Protein AF-A0A967LJY5-F1 (afdb_monomer)

pLDDT: mean 91.67, std 7.18, range [62.06, 96.12]

Solvent-accessible surface area (backbone atoms only — not comparable to full-atom values): 3539 Å² total; per-residue (Å²): 97,95,85,72,50,74,90,79,42,73,62,49,77,49,77,55,97,93,41,83,47,63,44,42,73,86,53,46,59,42,53,41,69,42,20,42,80,36,36,93,64,38,85,70,24,65,77,45,74,49,60,81,86,81,132

Nearest PDB structures (foldseek):
  3twk-assembly3_B  TM=5.830E-01  e=2.677E+00  Arabidopsis thaliana
  7kgb-assembly1_0  TM=5.198E-01  e=2.173E+00  Mycobacterium tuberculosis H37Rv

Mean predicted aligned error: 3.44 Å

Secondary structure (DSSP, 8-state):
-----TTTS--EEEEETTEEEEE-TTTHHHHHH-GGGGTTTSTTGGGPPPPPP--

Sequence (55 aa):
MCERTDQDIPLIQFRYQGADHAICPQHLPTLIHNPAALAGVLPGAEGLDPAAHQD

Radius of gyration: 11.61 Å; Cα contacts (8 Å, |Δi|>4): 64; chains: 1; bounding box: 30×22×29 Å

Structure (mmC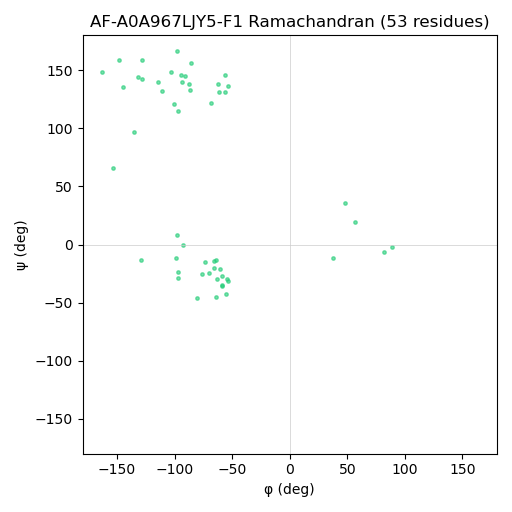IF, N/CA/C/O backbone):
data_AF-A0A967LJY5-F1
#
_entry.id   AF-A0A967LJY5-F1
#
loop_
_atom_site.group_PDB
_atom_site.id
_atom_site.type_symbol
_atom_site.label_atom_id
_atom_site.label_alt_id
_atom_site.label_comp_id
_atom_site.label_asym_id
_atom_site.label_entity_id
_atom_site.label_seq_id
_atom_site.pdbx_PDB_ins_code
_atom_site.Cartn_x
_atom_site.Cartn_y
_atom_site.Cartn_z
_atom_site.occupancy
_atom_site.B_iso_or_equiv
_atom_site.auth_seq_id
_atom_site.auth_comp_id
_atom_site.auth_asym_id
_atom_site.auth_atom_id
_atom_site.pdbx_PDB_model_num
ATOM 1 N N . MET A 1 1 ? -2.671 -1.675 7.311 1.00 66.38 1 MET A N 1
ATOM 2 C CA . MET A 1 1 ? -1.676 -0.624 6.995 1.00 66.38 1 MET A CA 1
ATOM 3 C C . MET A 1 1 ? -1.399 0.198 8.252 1.00 66.38 1 MET A C 1
ATOM 5 O O . MET A 1 1 ? -2.344 0.785 8.748 1.00 66.38 1 MET A O 1
ATOM 9 N N . CYS A 1 2 ? -0.156 0.187 8.757 1.00 75.19 2 CYS A N 1
ATOM 10 C CA . CYS A 1 2 ? 0.464 0.900 9.905 1.00 75.19 2 CYS A CA 1
ATOM 11 C C . CYS A 1 2 ? -0.289 1.159 11.236 1.00 75.19 2 CYS A C 1
ATOM 13 O O . CYS A 1 2 ? 0.374 1.539 12.193 1.00 75.19 2 CYS A O 1
ATOM 15 N N . GLU A 1 3 ? -1.608 0.958 11.324 1.00 80.81 3 GLU A N 1
ATOM 16 C CA . GLU A 1 3 ? -2.457 1.165 12.515 1.00 80.81 3 GLU A CA 1
ATOM 17 C C . GLU A 1 3 ? -2.400 2.587 13.101 1.00 80.81 3 GLU A C 1
ATOM 19 O O . GLU A 1 3 ? -2.769 2.818 14.248 1.00 80.81 3 GLU A O 1
ATOM 24 N N . ARG A 1 4 ? -1.957 3.563 12.300 1.00 88.31 4 ARG A N 1
ATOM 25 C CA . ARG A 1 4 ? -1.928 4.980 12.671 1.00 88.31 4 ARG A CA 1
ATOM 26 C C . ARG A 1 4 ? -3.178 5.687 12.185 1.00 88.31 4 ARG A C 1
ATOM 28 O O . ARG A 1 4 ? -3.690 5.383 11.106 1.00 88.31 4 ARG A O 1
ATOM 35 N N . THR A 1 5 ? -3.624 6.656 12.971 1.00 92.50 5 THR A N 1
ATOM 36 C CA . THR A 1 5 ? -4.740 7.529 12.617 1.00 92.50 5 THR A CA 1
ATOM 37 C C . THR A 1 5 ? -4.231 8.856 12.061 1.00 92.50 5 THR A C 1
ATOM 39 O O . THR A 1 5 ? -3.054 9.198 12.204 1.00 92.50 5 THR A O 1
ATOM 42 N N . ASP A 1 6 ? -5.129 9.625 11.451 1.00 93.44 6 ASP A N 1
ATOM 43 C CA . ASP A 1 6 ? -4.858 10.985 10.979 1.00 93.44 6 ASP A CA 1
ATOM 44 C C . ASP A 1 6 ? -4.567 11.982 12.119 1.00 93.44 6 ASP A C 1
ATOM 46 O O . ASP A 1 6 ? -4.031 13.059 11.869 1.00 93.44 6 ASP A O 1
ATOM 50 N N . GLN A 1 7 ? -4.859 11.612 13.371 1.00 95.81 7 GLN A N 1
ATOM 51 C CA . GLN A 1 7 ? -4.479 12.379 14.562 1.00 95.81 7 GLN A CA 1
ATOM 52 C C . GLN A 1 7 ? -2.993 12.224 14.912 1.00 95.81 7 GLN A C 1
ATOM 54 O O . GLN A 1 7 ? -2.411 13.108 15.539 1.00 95.81 7 GLN A O 1
ATOM 59 N N . ASP A 1 8 ? -2.366 11.115 14.507 1.00 94.19 8 ASP A N 1
ATOM 60 C CA . ASP A 1 8 ? -0.979 10.803 14.863 1.00 94.19 8 ASP A CA 1
ATOM 61 C C . ASP A 1 8 ? 0.019 11.191 13.768 1.00 94.19 8 ASP A C 1
ATOM 63 O O . ASP A 1 8 ? 1.205 11.394 14.043 1.00 94.19 8 ASP A O 1
ATOM 67 N N . ILE A 1 9 ? -0.427 11.179 12.509 1.00 94.75 9 ILE A N 1
ATOM 68 C CA . ILE A 1 9 ? 0.403 11.393 11.324 1.00 94.75 9 ILE A CA 1
ATOM 69 C C . ILE A 1 9 ? -0.476 11.727 10.105 1.00 94.75 9 ILE A C 1
ATOM 71 O O . ILE A 1 9 ? -1.574 11.183 9.999 1.00 94.75 9 ILE A O 1
ATOM 75 N N . PRO A 1 10 ? -0.021 12.548 9.135 1.00 95.06 10 PRO A N 1
ATOM 76 C CA . PRO A 1 10 ? -0.705 12.649 7.848 1.00 95.06 10 PRO A CA 1
ATOM 77 C C . PRO A 1 10 ? -0.899 11.274 7.199 1.00 95.06 10 PRO A C 1
ATOM 79 O O . PRO A 1 10 ? 0.024 10.459 7.147 1.00 95.06 10 PRO A O 1
ATOM 82 N N . LEU A 1 11 ? -2.093 11.050 6.657 1.00 96.12 11 LEU A N 1
ATOM 83 C CA . LEU A 1 11 ? -2.436 9.874 5.866 1.00 96.12 11 LEU A CA 1
ATOM 84 C C . LEU A 1 11 ? -2.734 10.288 4.426 1.00 96.12 11 LEU A C 1
ATOM 86 O O . LEU A 1 11 ? -3.379 11.305 4.176 1.00 96.12 11 LEU A O 1
ATOM 90 N N . ILE A 1 12 ? -2.276 9.481 3.476 1.00 95.50 12 ILE A N 1
ATOM 91 C CA . ILE A 1 12 ? -2.550 9.638 2.049 1.00 95.50 12 ILE A CA 1
ATOM 92 C C . ILE A 1 12 ? -3.653 8.651 1.691 1.00 95.50 12 ILE A C 1
ATOM 94 O O . ILE A 1 12 ? -3.488 7.443 1.877 1.00 95.50 12 ILE A O 1
ATOM 98 N N . GLN A 1 13 ? -4.773 9.167 1.191 1.00 95.19 13 GLN A N 1
ATOM 99 C CA . GLN A 1 13 ? -5.894 8.348 0.736 1.00 95.19 13 GLN A CA 1
ATOM 100 C C . GLN A 1 13 ? -5.708 7.954 -0.730 1.00 95.19 13 GLN A C 1
ATOM 102 O O . GLN A 1 13 ? -5.301 8.774 -1.554 1.00 95.19 13 GLN A O 1
ATOM 107 N N . PHE A 1 14 ? -6.020 6.704 -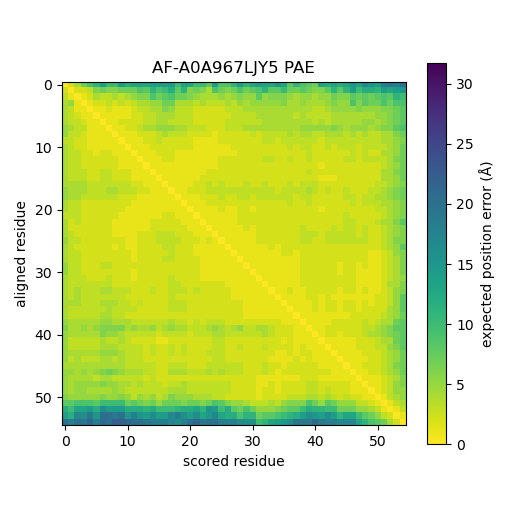1.057 1.00 94.69 14 PHE A N 1
ATOM 108 C CA . PHE A 1 14 ? -6.000 6.190 -2.423 1.00 94.69 14 PHE A CA 1
ATOM 109 C C . PHE A 1 14 ? -7.071 5.117 -2.603 1.00 94.69 14 PHE A C 1
ATOM 111 O O . PHE A 1 14 ? -7.518 4.498 -1.638 1.00 94.69 14 PHE A O 1
ATOM 118 N N . ARG A 1 15 ? -7.470 4.883 -3.854 1.00 95.81 15 ARG A N 1
ATOM 119 C CA . ARG A 1 15 ? -8.473 3.876 -4.197 1.00 95.81 15 ARG A CA 1
ATOM 120 C C . ARG A 1 15 ? -7.832 2.718 -4.942 1.00 95.81 15 ARG A C 1
ATOM 122 O O . ARG A 1 15 ? -7.095 2.933 -5.900 1.00 95.81 15 ARG A O 1
ATOM 129 N N . TYR A 1 16 ? -8.144 1.497 -4.527 1.00 94.81 16 TYR A N 1
ATOM 130 C CA . TYR A 1 16 ? -7.669 0.277 -5.171 1.00 94.81 16 TYR A CA 1
ATOM 131 C C . TYR A 1 16 ? -8.756 -0.798 -5.104 1.00 94.81 16 TYR A C 1
ATOM 133 O O . TYR A 1 16 ? -9.445 -0.927 -4.099 1.00 94.81 16 TYR A O 1
ATOM 141 N N . GLN A 1 17 ? -8.982 -1.507 -6.215 1.00 94.75 17 GLN A N 1
ATOM 142 C CA . GLN A 1 17 ? -10.032 -2.534 -6.346 1.00 94.75 17 GLN A CA 1
ATOM 143 C C . GLN A 1 17 ? -11.428 -2.104 -5.839 1.00 94.75 17 GLN A C 1
ATOM 145 O O . GLN A 1 17 ? -12.191 -2.892 -5.290 1.00 94.75 17 GLN A O 1
ATOM 150 N N . GLY A 1 18 ? -11.782 -0.829 -6.027 1.00 96.12 18 GLY A N 1
ATOM 151 C CA . GLY A 1 18 ? -13.083 -0.288 -5.626 1.00 96.12 18 GLY A CA 1
ATOM 152 C C . GLY A 1 18 ? -13.203 0.108 -4.150 1.00 96.12 18 GLY A C 1
ATOM 153 O O . GLY A 1 18 ? -14.199 0.754 -3.821 1.00 96.12 18 GLY A O 1
ATOM 154 N N . ALA A 1 19 ? -12.198 -0.170 -3.316 1.00 93.81 19 ALA A N 1
ATOM 155 C CA . ALA A 1 19 ? -12.143 0.202 -1.905 1.00 93.81 19 ALA A CA 1
ATOM 156 C C . ALA A 1 19 ? -11.220 1.404 -1.653 1.00 93.81 1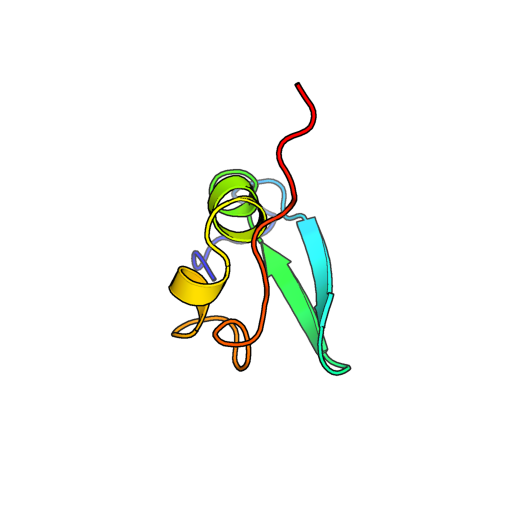9 ALA A C 1
ATOM 158 O O . ALA A 1 19 ? -10.223 1.605 -2.355 1.00 93.81 19 ALA A O 1
ATOM 159 N N . ASP A 1 20 ? -11.569 2.195 -0.639 1.00 94.62 20 ASP A N 1
ATOM 160 C CA . ASP A 1 20 ? -10.740 3.294 -0.159 1.00 94.62 20 ASP A CA 1
ATOM 161 C C . ASP A 1 20 ? -9.736 2.772 0.871 1.00 94.62 20 ASP A C 1
ATOM 163 O O . ASP A 1 20 ? -10.074 2.034 1.800 1.00 94.62 20 ASP A O 1
ATOM 167 N N . HIS A 1 21 ? -8.484 3.173 0.697 1.00 93.31 21 HIS A N 1
ATOM 168 C CA . HIS A 1 21 ? -7.370 2.811 1.552 1.00 93.31 21 HIS A CA 1
ATOM 169 C C . HIS A 1 21 ? -6.618 4.062 1.994 1.00 93.31 21 HIS A C 1
ATOM 171 O O . HIS A 1 21 ? -6.661 5.112 1.351 1.00 93.31 21 HIS A O 1
ATOM 177 N N . ALA A 1 22 ? -5.882 3.926 3.091 1.00 94.31 22 ALA A N 1
ATOM 178 C CA . ALA A 1 22 ? -4.989 4.955 3.591 1.00 94.31 22 ALA A CA 1
ATOM 179 C C . ALA A 1 22 ? -3.598 4.367 3.828 1.00 94.31 22 ALA A C 1
ATOM 181 O O . ALA A 1 22 ? -3.469 3.231 4.288 1.00 94.31 22 ALA A O 1
ATOM 182 N N . ILE A 1 23 ? -2.564 5.151 3.530 1.00 93.75 23 ILE A N 1
ATOM 183 C CA . ILE A 1 23 ? -1.158 4.832 3.794 1.00 93.75 23 ILE A CA 1
ATOM 184 C C . ILE A 1 23 ? -0.470 6.020 4.458 1.00 93.75 23 ILE A C 1
ATOM 186 O O . ILE A 1 23 ? -0.770 7.171 4.147 1.00 93.75 23 ILE A O 1
ATOM 190 N N . CYS A 1 24 ? 0.458 5.761 5.375 1.00 94.69 24 CYS A N 1
ATOM 191 C CA . CYS A 1 24 ? 1.273 6.830 5.939 1.00 94.69 24 CYS A CA 1
ATOM 192 C C . CYS A 1 24 ? 2.500 7.117 5.048 1.00 94.69 24 CYS A C 1
ATOM 194 O O . CYS A 1 24 ? 2.969 6.220 4.337 1.00 94.69 24 CYS A O 1
ATOM 196 N N . PRO A 1 25 ? 3.081 8.328 5.113 1.00 93.94 25 PRO A N 1
ATOM 197 C CA . PRO A 1 25 ? 4.240 8.702 4.309 1.00 93.94 25 PRO A CA 1
ATOM 198 C C . PRO A 1 25 ? 5.437 7.752 4.417 1.00 93.94 25 PRO A C 1
ATOM 200 O O . PRO A 1 25 ? 6.143 7.570 3.438 1.00 93.94 25 PRO A O 1
ATOM 203 N N . GLN A 1 26 ? 5.662 7.105 5.565 1.00 92.50 26 GLN A N 1
ATOM 204 C CA . GLN A 1 26 ? 6.784 6.172 5.750 1.00 92.50 26 GLN A CA 1
ATOM 205 C C . GLN A 1 26 ? 6.617 4.867 4.966 1.00 92.50 26 GLN A C 1
ATOM 207 O O . GLN A 1 26 ? 7.615 4.231 4.645 1.00 92.50 26 GLN A O 1
ATOM 212 N N . HIS A 1 27 ? 5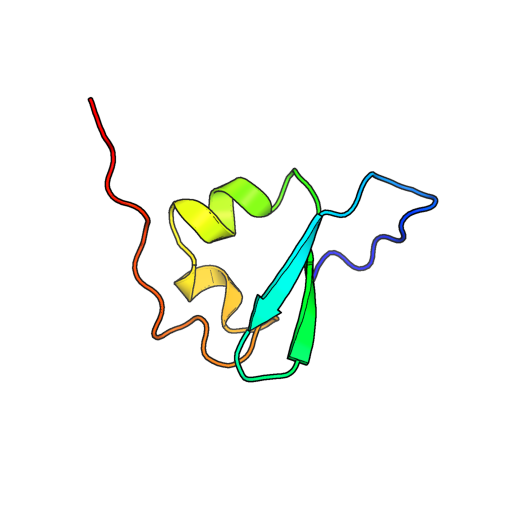.382 4.470 4.649 1.00 92.12 27 HIS A N 1
ATOM 213 C CA . HIS A 1 27 ? 5.099 3.260 3.869 1.00 92.12 27 HIS A CA 1
ATOM 214 C C . HIS A 1 27 ? 4.845 3.556 2.387 1.00 92.12 27 HIS A C 1
ATOM 216 O O . HIS A 1 27 ? 4.858 2.635 1.571 1.00 92.12 27 HIS A O 1
ATOM 222 N N . LEU A 1 28 ? 4.663 4.826 2.011 1.00 94.62 28 LEU A N 1
ATOM 223 C CA . LEU A 1 28 ? 4.547 5.220 0.608 1.00 94.62 28 LEU A CA 1
ATOM 224 C C . LEU A 1 28 ? 5.758 4.765 -0.239 1.00 94.62 28 LEU A C 1
ATOM 226 O O . LEU A 1 28 ? 5.526 4.213 -1.311 1.00 94.62 28 LEU A O 1
ATOM 230 N N . PRO A 1 29 ? 7.025 4.881 0.215 1.00 95.31 29 PRO A N 1
ATOM 231 C CA . PRO A 1 29 ? 8.163 4.3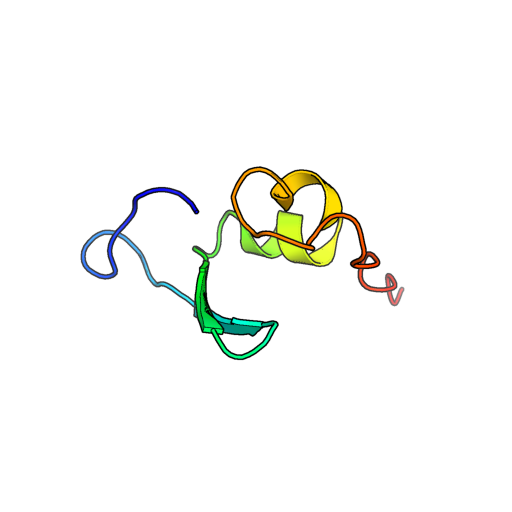49 -0.534 1.00 95.31 29 PRO A CA 1
ATOM 232 C C . PRO A 1 29 ? 8.070 2.843 -0.783 1.00 95.31 29 P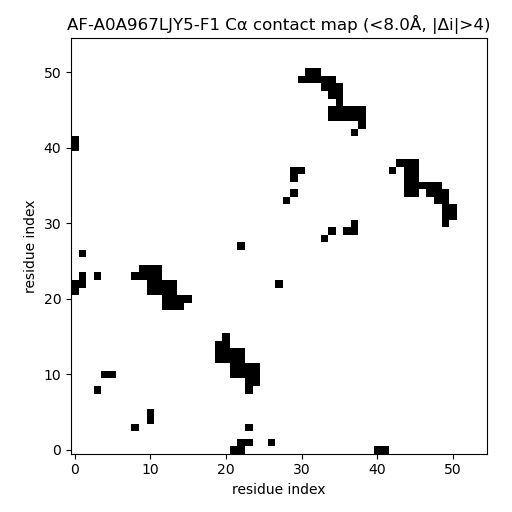RO A C 1
ATOM 234 O O . PRO A 1 29 ? 8.447 2.379 -1.853 1.00 95.31 29 PRO A O 1
ATOM 237 N N . THR A 1 30 ? 7.533 2.071 0.168 1.00 94.75 30 THR A N 1
ATOM 238 C CA . THR A 1 30 ? 7.301 0.634 -0.029 1.00 94.75 30 THR A CA 1
ATOM 239 C C . THR A 1 30 ? 6.275 0.400 -1.129 1.00 94.75 30 THR A C 1
ATOM 241 O O . THR A 1 30 ? 6.525 -0.410 -2.011 1.00 94.75 30 THR A O 1
ATOM 244 N N . LEU A 1 31 ? 5.168 1.149 -1.133 1.00 94.81 31 LEU A N 1
ATOM 245 C CA . LEU A 1 31 ? 4.166 1.071 -2.199 1.00 94.81 31 LEU A CA 1
ATOM 246 C C . LEU A 1 31 ? 4.755 1.404 -3.583 1.00 94.81 31 LEU A C 1
ATOM 248 O O . LEU A 1 31 ? 4.350 0.807 -4.570 1.00 94.81 31 LEU A O 1
ATOM 252 N N . ILE A 1 32 ? 5.714 2.328 -3.662 1.00 95.31 32 ILE A N 1
ATOM 253 C CA . ILE A 1 32 ? 6.330 2.751 -4.929 1.00 95.31 32 ILE A CA 1
ATOM 254 C C . ILE A 1 32 ? 7.410 1.763 -5.397 1.00 95.31 32 ILE A C 1
ATOM 256 O O . ILE A 1 32 ? 7.432 1.397 -6.569 1.00 95.31 32 ILE A O 1
ATOM 260 N N . HIS A 1 33 ? 8.310 1.329 -4.510 1.00 95.88 33 HIS A N 1
ATOM 261 C CA . HIS A 1 33 ? 9.501 0.552 -4.887 1.00 95.88 33 HIS A CA 1
ATOM 262 C C . HIS A 1 33 ? 9.341 -0.967 -4.732 1.00 95.88 33 HIS A C 1
ATOM 264 O O . HIS A 1 33 ? 10.076 -1.721 -5.363 1.00 95.88 33 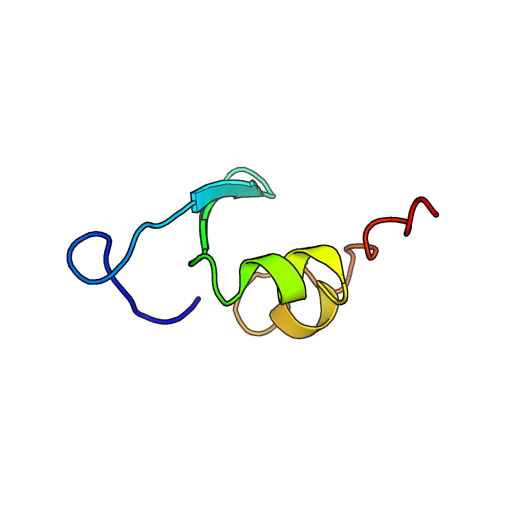HIS A O 1
ATOM 270 N N . ASN A 1 34 ? 8.427 -1.436 -3.878 1.00 95.62 34 ASN A N 1
ATOM 271 C CA . ASN A 1 34 ? 8.185 -2.861 -3.639 1.00 95.62 34 ASN A CA 1
ATOM 272 C C . ASN A 1 34 ? 6.737 -3.118 -3.164 1.00 95.62 34 ASN A C 1
ATOM 274 O O . ASN A 1 34 ? 6.521 -3.520 -2.013 1.00 95.62 34 ASN A O 1
ATOM 278 N N . PRO A 1 35 ? 5.726 -2.872 -4.016 1.00 94.81 35 PRO A N 1
ATOM 279 C CA . PRO A 1 35 ? 4.325 -2.987 -3.615 1.00 94.81 35 PRO A CA 1
ATOM 280 C C . PRO A 1 35 ? 3.925 -4.413 -3.213 1.00 94.81 35 PRO A C 1
ATOM 282 O O . PRO A 1 35 ? 3.106 -4.571 -2.309 1.00 94.81 35 PRO A O 1
ATOM 285 N N . ALA A 1 36 ? 4.549 -5.448 -3.786 1.00 95.12 36 ALA A N 1
ATOM 286 C CA . ALA A 1 36 ? 4.284 -6.845 -3.434 1.00 95.12 36 ALA A CA 1
ATOM 287 C C . ALA A 1 36 ? 4.531 -7.157 -1.944 1.00 95.12 36 ALA A C 1
ATOM 289 O O . ALA A 1 36 ? 3.857 -8.014 -1.371 1.00 95.12 36 ALA A O 1
ATOM 290 N N . ALA A 1 37 ? 5.423 -6.416 -1.270 1.00 94.06 37 ALA A N 1
ATOM 291 C CA . ALA A 1 37 ? 5.639 -6.540 0.175 1.00 94.06 37 ALA A CA 1
ATOM 292 C C . ALA A 1 37 ? 4.409 -6.149 1.020 1.00 94.06 37 ALA A C 1
ATOM 294 O O . ALA A 1 37 ? 4.363 -6.439 2.216 1.00 94.06 37 ALA A O 1
ATOM 295 N N . LEU A 1 38 ? 3.406 -5.505 0.418 1.00 93.31 38 LEU A N 1
ATOM 296 C CA . LEU A 1 38 ? 2.172 -5.094 1.080 1.00 93.31 38 LEU A CA 1
ATOM 297 C C . LEU A 1 38 ? 1.043 -6.128 0.967 1.00 93.31 38 LEU A C 1
ATOM 299 O O . LEU A 1 38 ? -0.010 -5.888 1.549 1.00 93.31 38 LEU A O 1
ATOM 303 N N . ALA A 1 39 ? 1.232 -7.277 0.306 1.00 91.62 39 ALA A N 1
ATOM 304 C CA . ALA A 1 39 ? 0.169 -8.273 0.087 1.00 91.62 39 ALA A CA 1
ATOM 305 C C . ALA A 1 39 ? -0.529 -8.744 1.384 1.00 91.62 39 ALA A C 1
ATOM 307 O O . ALA A 1 39 ? -1.721 -9.041 1.389 1.00 91.62 39 ALA A O 1
ATOM 308 N N . GLY A 1 40 ? 0.186 -8.745 2.517 1.00 88.62 40 GLY A N 1
ATOM 309 C CA . GLY A 1 40 ? -0.385 -9.083 3.828 1.00 88.62 40 GLY A CA 1
ATOM 310 C C . GLY A 1 40 ? -1.305 -8.014 4.439 1.00 88.62 40 GLY A C 1
ATOM 311 O O . GLY A 1 40 ? -2.019 -8.303 5.394 1.00 88.62 40 GLY A O 1
ATOM 312 N N . VAL A 1 41 ? -1.292 -6.780 3.927 1.00 89.62 41 VAL A N 1
ATOM 313 C CA . VAL A 1 41 ? -2.072 -5.640 4.456 1.00 89.62 41 VAL A CA 1
ATOM 314 C C . VAL A 1 41 ? -2.898 -4.905 3.398 1.00 89.62 41 VAL A C 1
ATOM 316 O O . VAL A 1 41 ? -3.749 -4.091 3.76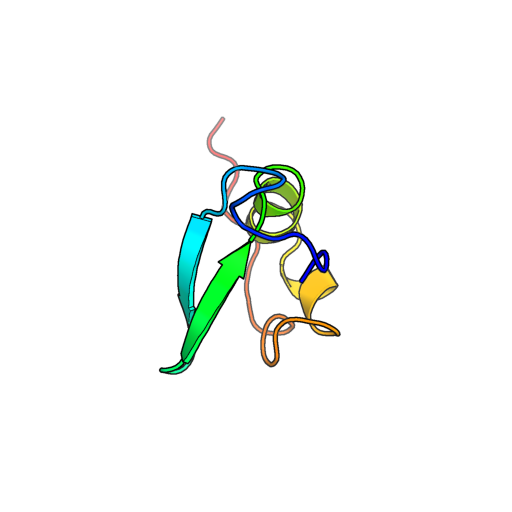0 1.00 89.62 41 VAL A O 1
ATOM 319 N N . LEU A 1 42 ? -2.641 -5.170 2.118 1.00 92.50 42 LEU A N 1
ATOM 320 C CA . LEU A 1 42 ? -3.341 -4.650 0.953 1.00 92.50 42 LEU A CA 1
ATOM 321 C C . LEU A 1 42 ? -3.587 -5.828 -0.009 1.00 92.50 42 LEU A C 1
ATOM 323 O O . LEU A 1 42 ? -2.677 -6.202 -0.750 1.00 92.50 42 LEU A O 1
ATOM 327 N N . PRO A 1 43 ? -4.783 -6.440 0.019 1.00 92.38 43 PRO A N 1
ATOM 328 C CA . PRO A 1 43 ? -5.099 -7.584 -0.833 1.00 92.38 43 PRO A CA 1
ATOM 329 C C . PRO A 1 43 ? -4.897 -7.267 -2.319 1.00 92.38 43 PRO A C 1
ATOM 331 O O . PRO A 1 43 ? -5.397 -6.248 -2.788 1.00 92.38 43 PRO A O 1
ATOM 334 N N . GLY A 1 44 ? -4.188 -8.130 -3.053 1.00 94.19 44 GLY A N 1
ATOM 335 C CA . GLY A 1 44 ? -3.892 -7.957 -4.479 1.00 94.19 44 GLY A CA 1
ATOM 336 C C . GLY A 1 44 ? -2.608 -7.178 -4.781 1.00 94.19 44 GLY A C 1
ATOM 337 O O . GLY A 1 44 ? -2.248 -7.033 -5.951 1.00 94.19 44 GLY A O 1
ATOM 338 N N . ALA A 1 45 ? -1.893 -6.694 -3.761 1.00 94.62 45 ALA A N 1
ATOM 339 C CA . ALA A 1 45 ? -0.643 -5.965 -3.963 1.00 94.62 45 ALA A CA 1
ATOM 340 C C . ALA A 1 45 ? 0.485 -6.830 -4.557 1.00 94.62 45 ALA A C 1
ATOM 342 O O . ALA A 1 45 ? 1.408 -6.291 -5.159 1.00 94.62 45 ALA A O 1
ATOM 343 N N . GLU A 1 46 ? 0.401 -8.158 -4.455 1.00 94.94 46 GLU A N 1
ATOM 344 C CA . GLU A 1 46 ? 1.297 -9.110 -5.120 1.00 94.94 46 GLU A CA 1
ATOM 345 C C . GLU A 1 46 ? 1.279 -9.011 -6.655 1.00 94.94 46 GLU A C 1
ATOM 347 O O . GLU A 1 46 ? 2.231 -9.442 -7.300 1.00 94.94 46 GLU A O 1
ATOM 352 N N . GLY A 1 47 ? 0.213 -8.447 -7.234 1.00 95.06 47 GL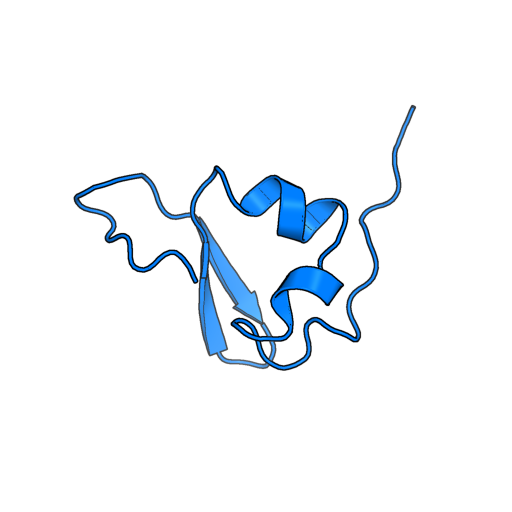Y A N 1
ATOM 353 C CA . GLY A 1 47 ? 0.074 -8.212 -8.673 1.00 95.06 47 GLY A CA 1
ATOM 354 C C . GLY A 1 47 ? 0.423 -6.789 -9.115 1.00 95.06 47 GLY A C 1
ATOM 355 O O . GLY A 1 47 ? 0.130 -6.430 -10.252 1.00 95.06 47 GLY A O 1
ATOM 356 N N . LEU A 1 48 ? 0.967 -5.957 -8.222 1.00 94.94 48 LEU A N 1
ATOM 357 C CA . LEU A 1 48 ? 1.389 -4.595 -8.541 1.00 94.94 48 LEU A CA 1
ATOM 358 C C . LEU A 1 48 ? 2.874 -4.560 -8.906 1.00 94.94 48 LEU A C 1
ATOM 360 O O . LEU A 1 48 ? 3.702 -5.181 -8.239 1.00 94.94 48 LEU A O 1
ATOM 364 N N . ASP A 1 49 ? 3.207 -3.759 -9.914 1.00 95.44 49 ASP A N 1
ATOM 365 C CA . ASP A 1 49 ? 4.587 -3.534 -10.335 1.00 95.44 49 ASP A CA 1
ATOM 366 C C . ASP A 1 49 ? 5.206 -2.327 -9.610 1.00 95.44 49 ASP A C 1
ATOM 368 O O . ASP A 1 49 ? 4.514 -1.332 -9.361 1.00 95.44 49 ASP A O 1
ATOM 372 N N . PRO A 1 50 ? 6.514 -2.368 -9.292 1.00 95.06 50 PRO A N 1
ATOM 373 C CA . PRO A 1 50 ? 7.247 -1.188 -8.856 1.00 95.06 50 PRO A CA 1
ATOM 374 C C . PRO A 1 50 ? 7.156 -0.058 -9.885 1.00 95.06 50 PRO A C 1
ATOM 376 O O . PRO A 1 50 ? 7.180 -0.290 -11.097 1.00 95.06 50 PRO A O 1
ATOM 379 N N . ALA A 1 51 ? 7.122 1.184 -9.409 1.00 93.56 51 ALA A N 1
ATOM 380 C CA . ALA A 1 51 ? 7.258 2.332 -10.290 1.00 93.56 51 ALA A CA 1
ATOM 381 C C . ALA A 1 51 ? 8.633 2.308 -10.977 1.00 93.56 51 ALA A C 1
ATOM 383 O O . ALA A 1 51 ? 9.656 2.036 -10.343 1.00 93.56 51 ALA A O 1
ATOM 384 N N . ALA A 1 52 ? 8.666 2.631 -12.271 1.00 89.31 52 ALA A N 1
ATOM 385 C CA . ALA A 1 52 ? 9.923 2.777 -12.993 1.00 89.31 52 ALA A CA 1
ATOM 386 C C . ALA A 1 52 ? 10.757 3.914 -12.378 1.00 89.31 52 ALA A C 1
ATOM 388 O O . ALA A 1 52 ? 10.251 5.022 -12.182 1.00 89.31 52 ALA A O 1
ATOM 389 N N . HIS A 1 53 ? 12.037 3.653 -12.107 1.00 78.62 53 HIS A N 1
ATOM 390 C CA . HIS A 1 53 ? 12.987 4.714 -11.789 1.00 78.62 53 HIS A CA 1
ATOM 391 C C . HIS A 1 53 ? 13.216 5.556 -13.052 1.00 78.62 53 HIS A C 1
ATOM 393 O O . HIS A 1 53 ? 13.584 5.022 -14.096 1.00 78.62 53 HIS A O 1
ATOM 399 N N . GLN A 1 54 ? 12.940 6.856 -12.964 1.00 73.44 54 GLN A N 1
ATOM 400 C CA . GLN A 1 54 ? 13.364 7.833 -13.965 1.00 73.44 54 GLN A CA 1
ATOM 401 C C . GLN A 1 54 ? 14.648 8.472 -13.433 1.00 73.44 54 GLN A C 1
ATOM 403 O O . GLN A 1 54 ? 14.611 9.080 -12.361 1.00 73.44 54 GLN A O 1
ATOM 408 N N . ASP A 1 55 ? 15.754 8.241 -14.141 1.00 62.06 55 ASP A N 1
ATOM 409 C CA . ASP A 1 55 ? 17.080 8.810 -13.858 1.00 62.06 55 ASP A CA 1
ATOM 410 C C . ASP A 1 55 ? 17.152 10.314 -14.176 1.00 62.06 55 ASP A C 1
ATOM 412 O O . ASP A 1 55 ? 16.516 10.748 -15.168 1.00 62.06 55 ASP A O 1
#

Foldseek 3Di:
DPPDDCVGADWDWDDDPNDIDIDGPVCVVCCQAPQLVCCVPDPPSVVDDHHDDDD